Protein AF-A0A6G1KZG8-F1 (afdb_monomer_lite)

Organism: NCBI:txid161662

Secondary structure (DSSP, 8-state):
-PPP--------SS-SS-S------PPPHHHHHHTTSSPPPPPPPPGGGS-GGG--HHHHHHHHHHHHHHHHHHHHHT-------------------------PPP--------TTS----------

Structure (mmCIF, N/CA/C/O backbone):
data_AF-A0A6G1KZG8-F1
#
_entry.id   AF-A0A6G1KZG8-F1
#
loop_
_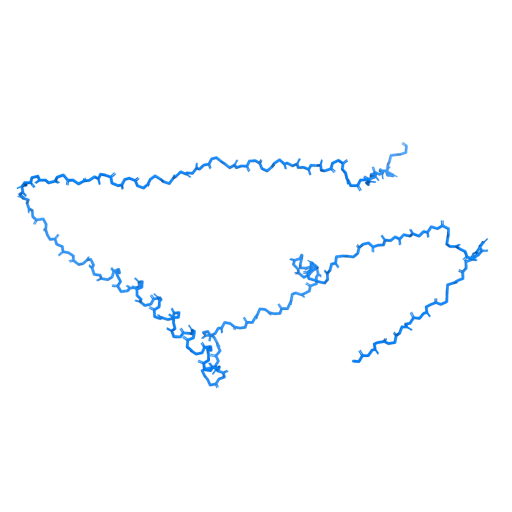atom_site.group_PDB
_atom_site.id
_atom_site.type_symbol
_atom_site.label_atom_id
_atom_site.label_alt_id
_atom_site.label_comp_id
_atom_site.label_asym_id
_atom_site.label_entity_id
_atom_site.label_seq_id
_atom_site.pdbx_PDB_ins_code
_atom_site.Cartn_x
_atom_site.Cartn_y
_atom_site.Cartn_z
_atom_site.occupancy
_atom_site.B_iso_or_equiv
_atom_site.auth_seq_id
_atom_site.auth_comp_id
_atom_site.auth_asym_id
_atom_site.auth_atom_id
_atom_site.pdbx_PDB_model_num
ATOM 1 N N . MET A 1 1 ? 8.153 -22.090 4.502 1.00 52.06 1 MET A N 1
ATOM 2 C CA . MET A 1 1 ? 8.025 -22.696 3.157 1.00 52.06 1 MET A CA 1
ATOM 3 C C . MET A 1 1 ? 8.880 -21.883 2.191 1.00 52.06 1 MET A C 1
ATOM 5 O O . MET A 1 1 ? 8.696 -20.676 2.144 1.00 52.06 1 MET A O 1
ATOM 9 N N . ARG A 1 2 ? 9.873 -22.480 1.512 1.00 56.19 2 ARG A N 1
ATOM 10 C CA . ARG A 1 2 ? 10.688 -21.778 0.498 1.00 56.19 2 ARG A CA 1
ATOM 11 C C . ARG A 1 2 ? 9.973 -21.878 -0.849 1.00 56.19 2 ARG A C 1
ATOM 13 O O . ARG A 1 2 ? 9.668 -22.987 -1.275 1.00 56.19 2 ARG A O 1
ATOM 20 N N . HIS A 1 3 ? 9.695 -20.748 -1.491 1.00 60.62 3 HIS A N 1
ATOM 21 C CA . HIS A 1 3 ? 9.159 -20.744 -2.851 1.00 60.62 3 HIS A CA 1
ATOM 22 C C . HIS A 1 3 ? 10.242 -21.200 -3.842 1.00 60.62 3 HIS A C 1
ATOM 24 O O . HIS A 1 3 ? 11.407 -20.830 -3.666 1.00 60.62 3 HIS A O 1
ATOM 30 N N . PRO A 1 4 ? 9.894 -22.011 -4.856 1.00 67.00 4 PRO A N 1
ATOM 31 C CA . PRO A 1 4 ? 10.848 -22.431 -5.871 1.00 67.00 4 PRO A CA 1
ATOM 32 C C . PRO A 1 4 ? 11.292 -21.220 -6.698 1.00 67.00 4 PRO A C 1
ATOM 34 O O . PRO A 1 4 ? 10.465 -20.426 -7.147 1.00 67.00 4 PRO A O 1
ATOM 37 N N . LEU A 1 5 ? 12.603 -21.077 -6.895 1.00 73.06 5 LEU A N 1
ATOM 38 C CA . LEU A 1 5 ? 13.145 -20.092 -7.826 1.00 73.06 5 LEU A CA 1
ATOM 39 C C . LEU A 1 5 ? 12.848 -20.572 -9.248 1.00 73.06 5 LEU A C 1
ATOM 41 O O . LEU A 1 5 ? 13.356 -21.608 -9.677 1.00 73.06 5 LEU A O 1
ATOM 45 N N . ILE A 1 6 ? 12.000 -19.834 -9.960 1.00 78.00 6 ILE A N 1
ATOM 46 C CA . ILE A 1 6 ? 11.721 -20.072 -11.375 1.00 78.00 6 ILE A CA 1
ATOM 47 C C . ILE A 1 6 ? 12.796 -19.335 -12.172 1.00 78.00 6 ILE A C 1
ATOM 49 O O . ILE A 1 6 ? 12.873 -18.109 -12.125 1.00 78.00 6 ILE A O 1
ATOM 53 N N . PHE A 1 7 ? 13.623 -20.079 -12.902 1.00 75.81 7 PHE A N 1
ATOM 54 C CA . PHE A 1 7 ? 14.581 -19.507 -13.843 1.00 75.81 7 PHE A CA 1
ATOM 55 C C . PHE A 1 7 ? 13.992 -19.571 -15.251 1.00 75.81 7 PHE A C 1
ATOM 57 O O . PHE A 1 7 ? 13.667 -20.650 -15.744 1.00 75.81 7 PHE A O 1
ATOM 64 N N . ALA A 1 8 ? 13.853 -18.417 -15.900 1.00 79.62 8 ALA A N 1
ATOM 65 C CA . ALA A 1 8 ? 13.539 -18.353 -17.321 1.00 79.62 8 ALA A CA 1
ATOM 66 C C . ALA A 1 8 ? 14.839 -18.472 -18.128 1.00 79.62 8 ALA A C 1
ATOM 68 O O . ALA A 1 8 ? 15.817 -17.779 -17.840 1.00 79.62 8 ALA A O 1
ATOM 69 N N . LYS A 1 9 ? 14.859 -19.347 -19.140 1.00 79.44 9 LYS A N 1
ATOM 70 C CA . LYS A 1 9 ? 15.971 -19.418 -20.093 1.00 79.44 9 LYS A CA 1
ATOM 71 C C . LYS A 1 9 ? 15.859 -18.223 -21.042 1.00 79.44 9 LYS A C 1
ATOM 73 O O . LYS A 1 9 ? 14.907 -18.150 -21.812 1.00 79.44 9 LYS A O 1
ATOM 78 N N . VAL A 1 10 ? 16.811 -17.297 -20.960 1.00 79.31 10 VAL A N 1
ATOM 79 C CA . VAL A 1 10 ? 16.893 -16.122 -21.839 1.00 79.31 10 VAL A CA 1
ATOM 80 C C . VAL A 1 10 ? 17.955 -16.390 -22.898 1.00 79.31 10 VAL A C 1
ATOM 82 O O . VAL A 1 10 ? 19.083 -16.736 -22.549 1.00 79.31 10 VAL A O 1
ATOM 85 N N . ASP A 1 11 ? 17.581 -16.257 -24.168 1.00 81.94 11 ASP A N 1
ATOM 86 C CA . ASP A 1 11 ? 18.485 -16.372 -25.313 1.00 81.94 11 ASP A CA 1
ATOM 87 C C . ASP A 1 11 ? 18.547 -15.025 -26.036 1.00 81.94 11 ASP A C 1
ATOM 89 O O . ASP A 1 11 ? 17.539 -14.324 -26.156 1.00 81.94 11 ASP A O 1
ATOM 93 N N . TYR A 1 12 ? 19.739 -14.637 -26.470 1.00 81.69 12 TYR A N 1
ATOM 94 C CA . TYR A 1 12 ? 20.012 -13.313 -27.013 1.00 81.69 12 TYR A CA 1
ATOM 95 C C . TYR A 1 12 ? 20.555 -13.475 -28.441 1.00 81.69 12 TYR A C 1
ATOM 97 O O . TYR A 1 12 ? 21.581 -14.125 -28.633 1.00 81.69 12 TYR A O 1
ATOM 105 N N . PRO A 1 13 ? 19.929 -12.853 -29.455 1.00 81.12 13 PRO A N 1
ATOM 106 C CA . PRO A 1 13 ? 20.217 -13.151 -30.862 1.00 81.12 13 PRO A CA 1
ATOM 107 C C . PRO A 1 13 ? 21.613 -12.723 -31.341 1.00 81.12 13 PRO A C 1
ATOM 109 O O . PRO A 1 13 ? 22.073 -13.207 -32.371 1.00 81.12 13 PRO A O 1
ATOM 112 N N . TYR A 1 14 ? 22.287 -11.820 -30.622 1.00 81.38 14 TYR A N 1
ATOM 113 C CA . TYR A 1 14 ? 23.531 -11.191 -31.086 1.00 81.38 14 TYR A CA 1
ATOM 114 C C . TYR A 1 14 ? 24.734 -11.377 -30.149 1.00 81.38 14 TYR A C 1
ATOM 116 O O . TYR A 1 14 ? 25.865 -11.122 -30.555 1.00 81.38 14 TYR A O 1
ATOM 124 N N . SER A 1 15 ? 24.535 -11.782 -28.890 1.00 80.75 15 SER A N 1
ATOM 125 C CA . SER A 1 15 ? 25.628 -12.033 -27.937 1.00 80.75 15 SER A CA 1
ATOM 126 C C . SER A 1 15 ? 25.111 -12.748 -26.691 1.00 80.75 15 SER A C 1
ATOM 128 O O . SER A 1 15 ? 23.933 -12.659 -26.410 1.00 80.75 15 SER A O 1
ATOM 130 N N . ASN A 1 16 ? 25.971 -13.322 -25.848 1.00 83.81 16 ASN A N 1
ATOM 131 C CA . ASN A 1 16 ? 25.564 -13.887 -24.546 1.00 83.81 16 ASN A CA 1
ATOM 132 C C . ASN A 1 16 ? 25.243 -12.828 -23.462 1.00 83.81 16 ASN A C 1
ATOM 134 O O . ASN A 1 16 ? 25.225 -13.140 -22.270 1.00 83.81 16 ASN A O 1
ATOM 138 N N . LYS A 1 17 ? 25.064 -11.561 -23.848 1.00 81.75 17 LYS A N 1
ATOM 139 C CA . LYS A 1 17 ? 24.810 -10.419 -22.965 1.00 81.75 17 LYS A CA 1
ATOM 140 C C . LYS A 1 17 ? 23.615 -9.604 -23.481 1.00 81.75 17 LYS A C 1
ATOM 142 O O . LYS A 1 17 ? 23.440 -9.494 -24.698 1.00 81.75 17 LYS A O 1
ATOM 147 N N . PRO A 1 18 ? 22.820 -9.000 -22.581 1.00 84.62 18 PRO A N 1
ATOM 148 C CA . PRO A 1 18 ? 21.741 -8.105 -22.982 1.00 84.62 18 PRO A CA 1
ATOM 149 C C . PRO A 1 18 ? 22.293 -6.868 -23.702 1.00 84.62 18 PRO A C 1
ATOM 151 O O . PRO A 1 18 ? 23.340 -6.344 -23.323 1.00 84.62 18 PRO A O 1
ATOM 154 N N . PHE A 1 19 ? 21.568 -6.390 -24.719 1.00 83.31 19 PHE A N 1
ATOM 155 C CA . PHE A 1 19 ? 21.874 -5.122 -25.395 1.00 83.31 19 PHE A CA 1
ATOM 156 C C . PHE A 1 19 ? 21.577 -3.923 -24.482 1.00 83.31 19 PHE A C 1
ATOM 158 O O . PHE A 1 19 ? 22.376 -2.997 -24.392 1.00 83.31 19 PHE A O 1
ATOM 165 N N . ILE A 1 20 ? 20.451 -3.974 -23.760 1.00 85.81 20 ILE A N 1
ATOM 166 C CA . ILE A 1 20 ? 20.040 -2.988 -22.754 1.00 85.81 20 ILE A CA 1
ATOM 167 C C . ILE A 1 20 ? 19.443 -3.737 -21.560 1.00 85.81 20 ILE A C 1
ATOM 169 O O . ILE A 1 20 ? 18.674 -4.683 -21.733 1.00 85.81 20 ILE A O 1
ATOM 173 N N . SER A 1 21 ? 19.768 -3.275 -20.353 1.00 83.75 21 SER A N 1
ATOM 174 C CA . SER A 1 21 ? 19.149 -3.726 -19.106 1.00 83.75 21 SER A CA 1
ATOM 175 C C . SER A 1 21 ? 18.331 -2.584 -18.510 1.00 83.75 21 SER A C 1
ATOM 177 O O . SER A 1 21 ? 18.897 -1.622 -17.997 1.00 83.75 21 SER A O 1
ATOM 179 N N . ALA A 1 22 ? 17.003 -2.688 -18.557 1.00 85.12 22 ALA A N 1
ATOM 180 C CA . ALA A 1 22 ? 16.110 -1.755 -17.875 1.00 85.12 22 ALA A CA 1
ATOM 181 C C . ALA A 1 22 ? 15.802 -2.265 -16.460 1.00 85.12 22 ALA A C 1
ATOM 183 O O . ALA A 1 22 ? 15.306 -3.378 -16.283 1.00 85.12 22 ALA A O 1
ATOM 184 N N . ILE A 1 23 ? 16.090 -1.451 -15.442 1.00 84.81 23 ILE A N 1
ATOM 185 C CA . ILE A 1 23 ? 15.748 -1.756 -14.048 1.00 84.81 23 ILE A CA 1
ATOM 186 C C . ILE A 1 23 ? 14.458 -1.015 -13.708 1.00 84.81 23 ILE A C 1
ATOM 188 O O . ILE A 1 23 ? 14.463 0.196 -13.486 1.00 84.81 23 ILE A O 1
ATOM 192 N N . TYR A 1 24 ? 13.351 -1.745 -13.634 1.00 79.19 24 TYR A N 1
ATOM 193 C CA . TYR A 1 24 ? 12.087 -1.190 -13.164 1.00 79.19 24 TYR A CA 1
ATOM 194 C C . TYR A 1 24 ? 12.115 -1.098 -11.640 1.00 79.19 24 TYR A C 1
ATOM 196 O O . TYR A 1 24 ? 12.204 -2.107 -10.937 1.00 79.19 24 TYR A O 1
ATOM 204 N N . LYS A 1 25 ? 12.051 0.127 -11.119 1.00 82.69 25 LYS A N 1
ATOM 205 C CA . LYS A 1 25 ? 11.872 0.355 -9.686 1.00 82.69 25 LYS A CA 1
ATOM 206 C C . LYS A 1 25 ? 10.396 0.160 -9.357 1.00 82.69 25 LYS A C 1
ATOM 208 O O . LYS A 1 25 ? 9.553 0.921 -9.820 1.00 82.69 25 LYS A O 1
ATOM 213 N N . TYR A 1 26 ? 10.092 -0.847 -8.549 1.00 86.38 26 TYR A N 1
ATOM 214 C CA . TYR A 1 26 ? 8.751 -1.045 -8.012 1.00 86.38 26 TYR A CA 1
ATOM 215 C C . TYR A 1 26 ? 8.629 -0.345 -6.663 1.00 86.38 26 TYR A C 1
ATOM 217 O O . TYR A 1 26 ? 9.559 -0.355 -5.855 1.00 86.38 26 TYR A O 1
ATOM 225 N N . ARG A 1 27 ? 7.460 0.238 -6.407 1.00 87.88 27 ARG A N 1
ATOM 226 C CA . ARG A 1 27 ? 7.089 0.681 -5.064 1.00 87.88 27 ARG A CA 1
ATOM 227 C C . ARG A 1 27 ? 6.847 -0.536 -4.179 1.00 87.88 27 ARG A C 1
ATOM 229 O O . ARG A 1 27 ? 6.419 -1.587 -4.664 1.00 87.88 27 ARG A O 1
ATOM 236 N N . SER A 1 28 ? 7.126 -0.412 -2.882 1.00 89.50 28 SER A N 1
ATOM 237 C CA . SER A 1 28 ? 6.845 -1.511 -1.962 1.00 89.50 28 SER A CA 1
ATOM 238 C C . SER A 1 28 ? 5.340 -1.792 -1.933 1.00 89.50 28 SER A C 1
ATOM 240 O O . SER A 1 28 ? 4.522 -0.907 -2.193 1.00 89.50 28 SER A O 1
ATOM 242 N N . ARG A 1 29 ? 4.941 -3.016 -1.564 1.00 88.75 29 ARG A N 1
ATOM 243 C CA . ARG A 1 29 ? 3.515 -3.343 -1.383 1.00 88.75 29 ARG A CA 1
ATOM 244 C C . ARG A 1 29 ? 2.829 -2.351 -0.436 1.00 88.75 29 ARG A C 1
ATOM 246 O O . ARG A 1 29 ? 1.689 -1.980 -0.686 1.00 88.75 29 ARG A O 1
ATOM 253 N N . ARG A 1 30 ? 3.526 -1.916 0.622 1.00 88.81 30 ARG A N 1
ATOM 254 C CA . ARG A 1 30 ? 3.020 -0.933 1.589 1.00 88.81 30 ARG A CA 1
ATOM 255 C C . ARG A 1 30 ? 2.742 0.412 0.922 1.00 88.81 30 ARG A C 1
ATOM 257 O O . ARG A 1 30 ? 1.672 0.967 1.133 1.00 88.81 30 ARG A O 1
ATOM 264 N N . ASP A 1 31 ? 3.662 0.899 0.097 1.00 92.56 31 ASP A N 1
ATOM 265 C CA . ASP A 1 31 ? 3.502 2.179 -0.602 1.00 92.56 31 ASP A CA 1
ATOM 266 C C . ASP A 1 31 ? 2.345 2.118 -1.603 1.00 92.56 31 ASP A C 1
ATOM 268 O O . ASP A 1 31 ? 1.508 3.013 -1.624 1.00 92.56 31 ASP A O 1
ATOM 272 N N . LEU A 1 32 ? 2.227 1.018 -2.357 1.00 92.25 32 LEU A N 1
ATOM 273 C CA . LEU A 1 32 ? 1.105 0.797 -3.279 1.00 92.25 32 LEU A CA 1
ATOM 274 C C . LEU A 1 32 ? -0.251 0.744 -2.559 1.00 92.25 32 LEU A C 1
ATOM 276 O O . LEU A 1 32 ? -1.265 1.156 -3.119 1.00 92.25 32 LEU A O 1
ATOM 280 N N . GLN A 1 33 ? -0.279 0.242 -1.321 1.00 91.06 33 GLN A N 1
ATOM 281 C CA . GLN A 1 33 ? -1.470 0.270 -0.472 1.00 91.06 33 GLN A CA 1
ATOM 282 C C . GLN A 1 33 ? -1.767 1.678 0.061 1.00 91.06 33 GLN A C 1
ATOM 284 O O . GLN A 1 33 ? -2.932 2.057 0.144 1.00 91.06 33 GLN A O 1
ATOM 289 N N . ILE A 1 34 ? -0.746 2.464 0.419 1.00 87.38 34 ILE A N 1
ATOM 290 C CA . ILE A 1 34 ? -0.911 3.860 0.862 1.00 87.38 34 ILE A CA 1
ATOM 291 C C . ILE A 1 34 ? -1.468 4.719 -0.280 1.00 87.38 34 ILE A C 1
ATOM 293 O O . ILE A 1 34 ? -2.402 5.486 -0.068 1.00 87.38 34 ILE A O 1
ATOM 297 N N . GLU A 1 35 ? -0.959 4.528 -1.497 1.00 91.62 35 GLU A N 1
ATOM 298 C CA . GLU A 1 35 ? -1.433 5.203 -2.713 1.00 91.62 35 GLU A CA 1
ATOM 299 C C . GLU A 1 35 ? -2.768 4.656 -3.233 1.00 91.62 35 GLU A C 1
ATOM 301 O O . GLU A 1 35 ? -3.296 5.155 -4.220 1.00 91.62 35 GLU A O 1
ATOM 306 N N . SER A 1 36 ? -3.337 3.643 -2.570 1.00 88.50 36 SER A N 1
ATOM 307 C CA . SER A 1 36 ? -4.604 3.002 -2.948 1.00 88.50 36 SER A CA 1
ATOM 308 C C . SER A 1 36 ? -4.617 2.406 -4.365 1.00 88.50 36 SER A C 1
ATOM 310 O O . SER A 1 36 ? -5.682 2.166 -4.926 1.00 88.50 36 SER A O 1
ATOM 312 N N . ILE A 1 37 ? -3.439 2.109 -4.925 1.00 92.94 37 ILE A N 1
ATOM 313 C CA . ILE A 1 37 ? -3.275 1.379 -6.194 1.00 92.94 37 ILE A CA 1
ATOM 314 C C . ILE A 1 37 ? -3.639 -0.098 -5.994 1.00 92.94 37 ILE A C 1
ATOM 316 O O . ILE A 1 37 ? -4.239 -0.731 -6.858 1.00 92.94 37 ILE A O 1
ATOM 320 N N . ILE A 1 38 ? -3.281 -0.653 -4.832 1.00 91.62 38 ILE A N 1
ATOM 321 C CA . ILE A 1 38 ? -3.697 -1.983 -4.377 1.00 91.62 38 ILE A CA 1
ATOM 322 C C . ILE A 1 38 ? -4.567 -1.809 -3.132 1.00 91.62 38 ILE A C 1
ATOM 324 O O . ILE A 1 38 ? -4.324 -0.921 -2.315 1.00 91.62 38 ILE A O 1
ATOM 328 N N . SER A 1 39 ? -5.552 -2.691 -2.948 1.00 91.31 39 SER A N 1
ATOM 329 C CA . SER A 1 39 ? -6.407 -2.693 -1.760 1.00 91.31 39 SER A CA 1
ATOM 330 C C . SER A 1 39 ? -5.588 -2.708 -0.464 1.00 91.31 39 SER A C 1
ATOM 332 O O . SER A 1 39 ? -4.698 -3.552 -0.259 1.00 91.31 39 SER A O 1
ATOM 334 N N . ARG A 1 40 ? -5.934 -1.800 0.447 1.00 89.00 40 ARG A N 1
ATOM 335 C CA . ARG A 1 40 ? -5.415 -1.806 1.817 1.00 89.00 40 ARG A CA 1
ATOM 336 C C . ARG A 1 40 ? -5.923 -3.043 2.555 1.00 89.00 40 ARG A C 1
ATOM 338 O O . ARG A 1 40 ? -6.964 -3.600 2.210 1.00 89.00 40 ARG A O 1
ATOM 345 N N . SER A 1 41 ? -5.181 -3.482 3.570 1.00 84.69 41 SER A N 1
ATOM 346 C CA . SER A 1 41 ? -5.754 -4.400 4.557 1.00 84.69 41 SER A CA 1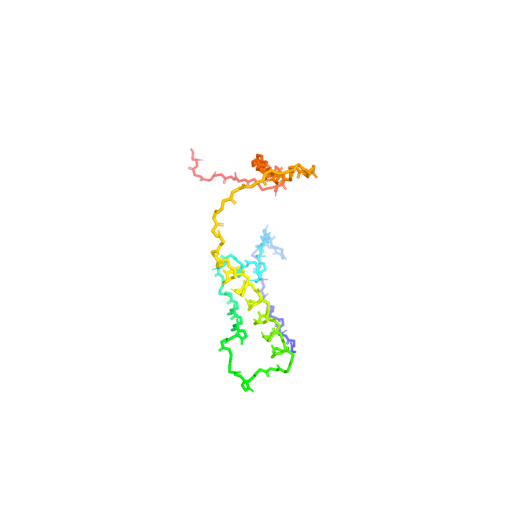
ATOM 347 C C . SER A 1 41 ? -6.980 -3.731 5.189 1.00 84.69 41 SER A C 1
ATOM 349 O O . SER A 1 41 ? -6.912 -2.520 5.435 1.00 84.69 41 SER A O 1
ATOM 351 N N . PRO A 1 42 ? -8.074 -4.469 5.449 1.00 84.00 42 PRO A N 1
ATOM 352 C CA . PRO A 1 42 ? -9.229 -3.896 6.126 1.00 84.00 42 PRO A CA 1
ATOM 353 C C . PRO A 1 42 ? -8.777 -3.283 7.452 1.00 84.00 42 PRO A C 1
ATOM 355 O O . PRO A 1 42 ? -7.907 -3.835 8.134 1.00 84.00 42 PRO A O 1
ATOM 358 N N . SER A 1 43 ? -9.327 -2.117 7.792 1.00 80.62 43 SER A N 1
ATOM 359 C CA . SER A 1 43 ? -9.110 -1.565 9.126 1.00 80.62 43 SER A CA 1
ATOM 360 C C . SER A 1 43 ? -9.668 -2.561 10.145 1.00 80.62 43 SER A C 1
ATOM 362 O O . SER A 1 43 ? -10.762 -3.082 9.915 1.00 80.62 43 SER A O 1
ATOM 364 N N . PRO A 1 44 ? -8.952 -2.859 11.243 1.00 82.50 44 PRO A N 1
ATOM 365 C CA . PRO A 1 44 ? -9.518 -3.682 12.299 1.00 82.50 44 PRO A CA 1
ATOM 366 C C . PRO A 1 44 ? -10.785 -3.015 12.847 1.00 82.50 44 PRO A C 1
ATOM 368 O O . PRO A 1 44 ? -10.857 -1.786 12.931 1.00 82.50 44 PRO A O 1
ATOM 371 N N . VAL A 1 45 ? -11.768 -3.838 13.215 1.00 83.94 45 VAL A N 1
ATOM 372 C CA . VAL A 1 45 ? -13.027 -3.373 13.811 1.00 83.94 45 VAL A CA 1
ATOM 373 C C . VAL A 1 45 ? -12.721 -2.682 15.151 1.00 83.94 45 VAL A C 1
ATOM 375 O O . VAL A 1 45 ? -11.934 -3.250 15.931 1.00 83.94 45 VAL A O 1
ATOM 378 N N . PRO A 1 46 ? -13.290 -1.487 15.418 1.00 85.06 46 PRO A N 1
ATOM 379 C CA . PRO A 1 46 ? -13.164 -0.785 16.696 1.00 85.06 46 PRO A CA 1
ATOM 380 C C . PRO A 1 46 ? -13.546 -1.664 17.888 1.00 85.06 46 PRO A C 1
ATOM 382 O O . PRO A 1 46 ? -14.408 -2.528 17.770 1.00 85.06 46 PRO A O 1
ATOM 385 N N . LEU A 1 47 ? -12.923 -1.437 19.048 1.00 84.44 47 LEU A N 1
ATOM 386 C CA . LEU A 1 47 ? -13.183 -2.240 20.252 1.00 84.44 47 LEU A CA 1
ATOM 387 C C . LEU A 1 47 ? -14.631 -2.096 20.739 1.00 84.44 47 LEU A C 1
ATOM 389 O O . LEU A 1 47 ? -15.191 -3.043 21.272 1.00 84.44 47 LEU A O 1
ATOM 393 N N . GLU A 1 48 ? -15.227 -0.924 20.534 1.00 84.56 48 GLU A N 1
ATOM 394 C CA . GLU A 1 48 ? -16.599 -0.589 20.915 1.00 84.56 48 GLU A CA 1
ATOM 395 C C . GLU A 1 48 ? -17.664 -1.342 20.098 1.00 84.56 48 GLU A C 1
ATOM 397 O O . GLU A 1 48 ? -18.788 -1.492 20.566 1.00 84.56 48 GLU A O 1
ATOM 402 N N . GLU A 1 49 ? -17.321 -1.794 18.888 1.00 82.31 49 GLU A N 1
ATOM 403 C CA . GLU A 1 49 ? -18.230 -2.487 17.960 1.00 82.31 49 GLU A CA 1
ATOM 404 C C . GLU A 1 49 ? -18.072 -4.016 18.004 1.00 82.31 49 GLU A C 1
ATOM 406 O O . GLU A 1 49 ? -18.820 -4.733 17.340 1.00 82.31 49 GLU A O 1
ATOM 411 N N . ARG A 1 50 ? -17.091 -4.527 18.759 1.00 85.31 50 ARG A N 1
ATOM 412 C CA . ARG A 1 50 ? -16.875 -5.969 18.933 1.00 85.31 50 ARG A CA 1
ATOM 413 C C . ARG A 1 50 ? -17.841 -6.548 19.959 1.00 85.31 50 ARG A C 1
ATOM 415 O O . ARG A 1 50 ? -18.274 -5.855 20.879 1.00 85.31 50 ARG A O 1
ATOM 422 N N . ASP A 1 51 ? -18.139 -7.834 19.802 1.00 84.25 51 ASP A N 1
AT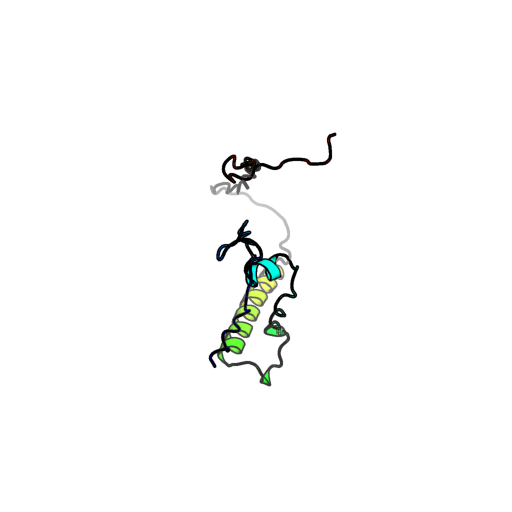OM 423 C CA . ASP A 1 51 ? -18.933 -8.585 20.770 1.00 84.25 51 ASP A CA 1
ATOM 424 C C . ASP A 1 51 ? -18.235 -8.559 22.151 1.00 84.25 51 ASP A C 1
ATOM 426 O O . ASP A 1 51 ? -17.026 -8.822 22.216 1.00 84.25 51 ASP A O 1
ATOM 430 N N . PRO A 1 52 ? -18.940 -8.215 23.251 1.00 79.44 52 PRO A N 1
ATOM 431 C CA . PRO A 1 52 ? -18.399 -8.289 24.610 1.00 79.44 52 PRO A CA 1
ATOM 432 C C . PRO A 1 52 ? -17.771 -9.641 24.961 1.00 79.44 52 PRO A C 1
ATOM 434 O O . PRO A 1 52 ? -16.810 -9.658 25.732 1.00 79.44 52 PRO A O 1
ATOM 437 N N . ASP A 1 53 ? -18.274 -10.741 24.400 1.00 82.38 53 ASP A N 1
ATOM 438 C CA . ASP A 1 53 ? -17.801 -12.089 24.727 1.00 82.38 53 ASP A CA 1
ATOM 439 C C . ASP A 1 53 ? -16.511 -12.476 23.973 1.00 82.38 53 ASP A C 1
ATOM 441 O O . ASP A 1 53 ? -15.775 -13.359 24.419 1.00 82.38 53 ASP A O 1
ATOM 445 N N . ASP A 1 54 ? -16.179 -11.766 22.889 1.00 83.44 54 ASP A N 1
ATOM 446 C CA . ASP A 1 54 ? -14.951 -11.961 22.100 1.00 83.44 54 ASP A CA 1
ATOM 447 C C . ASP A 1 54 ? -13.791 -11.047 22.549 1.00 83.44 54 ASP A C 1
ATOM 449 O O . ASP A 1 54 ? -12.669 -11.140 22.037 1.00 83.44 54 ASP A O 1
ATOM 453 N N . LEU A 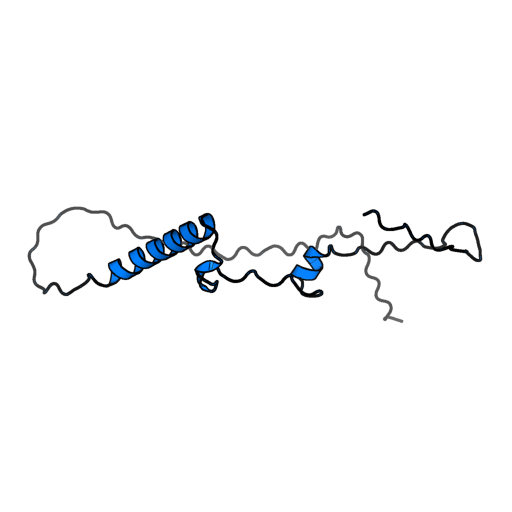1 55 ? -14.039 -10.135 23.495 1.00 82.50 55 LEU A N 1
ATOM 454 C CA . LEU A 1 55 ? -13.044 -9.181 23.981 1.00 82.50 55 LEU A CA 1
ATOM 455 C C . LEU A 1 55 ? -12.021 -9.856 24.904 1.00 82.50 55 LEU A C 1
ATOM 457 O O . LEU A 1 55 ? -12.351 -10.439 25.939 1.00 82.50 55 LEU A O 1
ATOM 461 N N . SER A 1 56 ? -10.735 -9.705 24.580 1.00 87.12 56 SER A N 1
ATOM 462 C CA . SER A 1 56 ? -9.669 -10.125 25.492 1.00 87.12 56 SER A CA 1
ATOM 463 C C . SER A 1 56 ? -9.672 -9.274 26.777 1.00 87.12 56 SER A C 1
ATOM 465 O O . SER A 1 56 ? -10.102 -8.114 26.771 1.00 87.12 56 SER A O 1
ATOM 467 N N . PRO A 1 57 ? -9.152 -9.789 27.909 1.00 85.31 57 PRO A N 1
ATOM 468 C CA . PRO A 1 57 ? -9.152 -9.049 29.173 1.00 85.31 57 PRO A CA 1
ATOM 469 C C . PRO A 1 57 ? -8.343 -7.743 29.110 1.00 85.31 57 PRO A C 1
ATOM 471 O O . PRO A 1 57 ? -8.615 -6.814 29.872 1.00 85.31 57 PRO A O 1
ATOM 474 N N . GLU A 1 58 ? -7.347 -7.657 28.225 1.00 85.25 58 GLU A N 1
ATOM 475 C CA . GLU A 1 58 ? -6.571 -6.43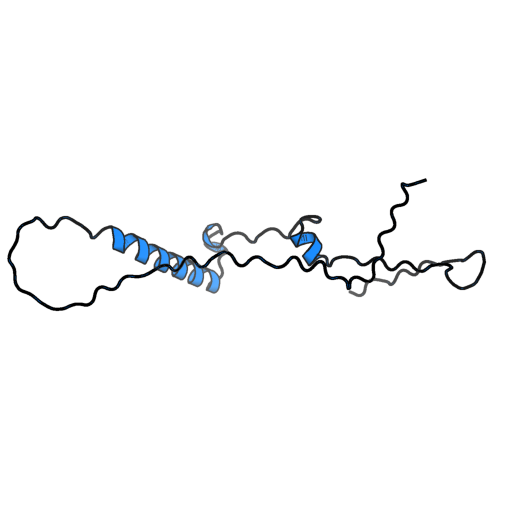3 28.001 1.00 85.25 58 GLU A CA 1
ATOM 476 C C . GLU A 1 58 ? -7.379 -5.394 27.214 1.00 85.25 58 GLU A C 1
ATOM 478 O O . GLU A 1 58 ? -7.475 -4.242 27.640 1.00 85.25 58 GLU A O 1
ATOM 483 N N . GLU A 1 59 ? -8.040 -5.810 26.132 1.00 84.50 59 GLU A N 1
ATOM 484 C CA . GLU A 1 59 ? -8.895 -4.938 25.320 1.00 84.50 59 GLU A CA 1
ATOM 485 C C . GLU A 1 59 ? -10.112 -4.432 26.109 1.00 84.50 59 GLU A C 1
ATOM 487 O O . GLU A 1 59 ? -10.460 -3.254 26.021 1.00 84.50 59 GLU A O 1
ATOM 492 N N . ALA A 1 60 ? -10.716 -5.274 26.956 1.00 85.44 60 ALA A N 1
ATOM 493 C CA . ALA A 1 60 ? -11.822 -4.876 27.828 1.00 85.44 60 ALA A CA 1
ATOM 494 C C . ALA A 1 60 ? -11.410 -3.777 28.826 1.00 85.44 60 ALA A C 1
ATOM 496 O O . ALA A 1 60 ? -12.151 -2.819 29.064 1.00 85.44 60 ALA A O 1
ATOM 497 N N . ARG A 1 61 ? -10.200 -3.868 29.397 1.00 86.88 61 ARG A N 1
ATOM 498 C CA . ARG A 1 61 ? -9.652 -2.816 30.273 1.00 86.88 61 ARG A CA 1
ATOM 499 C C . ARG A 1 61 ? -9.417 -1.518 29.509 1.00 86.88 61 ARG A C 1
ATOM 501 O O . ARG A 1 61 ? -9.697 -0.443 30.041 1.00 86.88 61 ARG A O 1
ATOM 508 N N . GLU A 1 62 ? -8.917 -1.610 28.279 1.00 86.25 62 GLU A N 1
ATOM 509 C CA . GLU A 1 62 ? -8.709 -0.442 27.425 1.00 86.25 62 GLU A CA 1
ATOM 510 C C . GLU A 1 62 ? -10.037 0.244 27.070 1.00 86.25 62 GLU A C 1
ATOM 512 O O . GLU A 1 62 ? -10.141 1.469 27.175 1.00 86.25 62 GLU A O 1
ATOM 517 N N . LEU A 1 63 ? -11.072 -0.537 26.747 1.00 87.56 63 LEU A N 1
ATOM 518 C CA . LEU A 1 63 ? -12.426 -0.044 26.495 1.00 87.56 63 LEU A CA 1
ATOM 519 C C . LEU A 1 63 ? -12.967 0.739 27.702 1.00 87.56 63 LEU A C 1
ATOM 521 O O . LEU A 1 63 ? -13.421 1.877 27.567 1.00 87.56 63 LEU A O 1
ATOM 525 N N . VAL A 1 64 ? -12.851 0.171 28.907 1.00 86.88 64 VAL A N 1
ATOM 526 C CA . VAL A 1 64 ? -13.292 0.824 30.151 1.00 86.88 64 VAL A CA 1
ATOM 527 C C . VAL A 1 64 ? -12.516 2.115 30.418 1.00 86.88 64 VAL A C 1
ATOM 529 O O . VAL A 1 64 ? -13.111 3.099 30.864 1.00 86.88 64 VAL A O 1
ATOM 532 N N . ARG A 1 65 ? -11.207 2.148 30.136 1.00 88.38 65 ARG A N 1
ATOM 533 C CA . ARG A 1 65 ? -10.396 3.367 30.279 1.00 88.38 65 ARG A CA 1
ATOM 534 C C . ARG A 1 65 ? -10.928 4.488 29.379 1.00 88.38 65 ARG A C 1
ATOM 536 O O . ARG A 1 65 ? -11.206 5.573 29.885 1.00 88.38 65 ARG A O 1
ATOM 543 N N . ARG A 1 66 ? -11.165 4.200 28.093 1.00 86.00 66 ARG A N 1
ATOM 544 C CA . ARG A 1 66 ? -11.712 5.169 27.122 1.00 86.00 66 ARG A CA 1
ATOM 545 C C . ARG A 1 66 ? -13.101 5.675 27.517 1.00 86.00 66 ARG A C 1
ATOM 547 O O . ARG A 1 66 ? -13.390 6.862 27.384 1.00 86.00 66 ARG A O 1
ATOM 554 N N . LEU A 1 67 ? -13.962 4.793 28.032 1.00 85.12 67 LEU A N 1
ATOM 555 C CA . LEU A 1 67 ? -15.300 5.175 28.496 1.00 85.12 67 LEU A CA 1
ATOM 556 C C . LEU A 1 67 ? -15.250 6.119 29.704 1.00 85.12 67 LEU A C 1
ATOM 558 O O . LEU A 1 67 ? -16.029 7.070 29.769 1.00 85.12 67 LEU A O 1
ATOM 562 N N . ARG A 1 68 ? -14.327 5.894 30.648 1.00 84.62 68 ARG A N 1
ATOM 563 C CA . ARG A 1 68 ? -14.148 6.773 31.815 1.00 84.62 68 ARG A CA 1
ATOM 564 C C . ARG A 1 68 ? -13.625 8.151 31.424 1.00 84.62 68 ARG A C 1
ATOM 566 O O . ARG A 1 68 ? -14.127 9.139 31.948 1.00 84.62 68 ARG A O 1
ATOM 573 N N . GLU A 1 69 ? -12.672 8.221 30.499 1.00 81.50 69 GLU A N 1
ATOM 574 C CA . GLU A 1 69 ? -12.140 9.489 29.978 1.00 81.50 69 GLU A CA 1
ATOM 575 C C . GLU A 1 69 ? -13.257 10.331 29.339 1.00 81.50 69 GLU A C 1
ATOM 577 O O . GLU A 1 69 ? -13.464 11.476 29.741 1.00 81.50 69 GLU A O 1
ATOM 582 N N . ARG A 1 70 ? -14.083 9.729 28.468 1.00 76.31 70 ARG A N 1
ATOM 583 C CA . ARG A 1 70 ? -15.234 10.416 27.851 1.00 76.31 70 ARG A CA 1
ATOM 584 C C . ARG A 1 70 ? -16.295 10.859 28.868 1.00 76.31 70 ARG A C 1
ATOM 586 O O . ARG A 1 70 ? -16.863 11.938 28.740 1.00 76.31 70 ARG A O 1
ATOM 593 N N . GLN A 1 71 ? -16.584 10.061 29.899 1.00 69.06 71 GLN A N 1
ATOM 594 C CA . GLN A 1 71 ? -17.587 10.426 30.916 1.00 69.06 71 GLN A CA 1
ATOM 595 C C . GLN A 1 71 ? -17.166 11.608 31.803 1.00 69.06 71 GLN A C 1
ATOM 597 O O . GLN A 1 71 ? -18.028 12.340 32.298 1.00 69.06 71 GLN A O 1
ATOM 602 N N . VAL A 1 72 ? -15.862 11.795 32.027 1.00 65.12 72 VAL A N 1
ATOM 603 C CA . VAL A 1 72 ? -15.332 12.912 32.826 1.00 65.12 72 VAL A CA 1
ATOM 604 C C . VAL A 1 72 ? -15.455 14.242 32.080 1.00 65.12 72 VAL A C 1
ATOM 606 O O . VAL A 1 72 ? -15.658 15.273 32.721 1.00 65.12 72 VAL A O 1
ATOM 609 N N . GLU A 1 73 ? -15.386 14.228 30.750 1.00 58.88 73 GLU A N 1
ATOM 610 C CA . GLU A 1 73 ? -15.594 15.413 29.912 1.00 58.88 73 GLU A CA 1
ATOM 611 C C . GLU A 1 73 ? -17.066 15.861 29.937 1.00 58.88 73 GLU A C 1
ATOM 613 O O . GLU A 1 73 ? -17.348 17.019 30.236 1.00 58.88 73 GLU A O 1
ATOM 618 N N . VAL A 1 74 ? -18.020 14.934 29.778 1.00 58.12 74 VAL A N 1
ATOM 619 C CA . VAL A 1 74 ? -19.461 15.263 29.710 1.00 58.12 74 VAL A CA 1
ATOM 620 C C . VAL A 1 74 ? -20.029 15.815 31.028 1.00 58.12 74 VAL A C 1
ATOM 622 O O . VAL A 1 74 ? -20.890 16.693 31.020 1.00 58.12 74 VAL A O 1
ATOM 625 N N . LYS A 1 75 ? -19.562 15.346 32.194 1.00 55.53 75 LYS A N 1
ATOM 626 C CA . LYS A 1 75 ? -20.092 15.820 33.492 1.00 55.53 75 LYS A CA 1
ATOM 627 C C . LYS A 1 75 ? -19.645 17.232 33.879 1.00 55.53 75 LYS A C 1
ATOM 629 O O . LYS A 1 75 ? -20.276 17.838 34.743 1.00 55.53 75 LYS A O 1
ATOM 634 N N . LYS A 1 76 ? -18.587 17.772 33.268 1.00 55.28 76 LYS A N 1
ATOM 635 C CA . LYS A 1 76 ? -18.108 19.129 33.580 1.00 55.28 76 LYS A CA 1
ATOM 636 C C . LYS A 1 76 ? -19.000 20.220 32.982 1.00 55.28 76 LYS A C 1
ATOM 638 O O . LYS A 1 76 ? -19.074 21.302 33.553 1.00 55.28 76 LYS A O 1
ATOM 643 N N . GLU A 1 77 ? -19.735 19.929 31.911 1.00 52.59 77 GLU A N 1
ATOM 644 C CA . GLU A 1 77 ? -20.592 20.913 31.232 1.00 52.59 77 GLU A CA 1
ATOM 645 C C . GLU A 1 77 ? -21.978 21.083 31.884 1.00 52.59 77 GLU A C 1
ATOM 647 O O . GLU A 1 77 ? -22.613 22.123 31.734 1.00 52.59 77 GLU A O 1
ATOM 652 N N . ALA A 1 78 ? -22.444 20.108 32.672 1.00 50.81 78 ALA A N 1
ATOM 653 C CA . ALA A 1 78 ? -23.778 20.133 33.285 1.00 50.81 78 ALA A CA 1
ATOM 654 C C . ALA A 1 78 ? -23.874 20.953 34.591 1.00 50.81 78 ALA A C 1
ATOM 656 O O . ALA A 1 78 ? -24.949 21.040 35.180 1.00 50.81 78 ALA A O 1
ATOM 657 N N . THR A 1 79 ? -22.773 21.557 35.055 1.00 50.56 79 THR A N 1
ATOM 658 C CA . THR A 1 79 ? -22.696 22.234 36.366 1.00 50.56 79 THR A CA 1
ATOM 659 C C . THR A 1 79 ? -22.487 23.747 36.236 1.00 50.56 79 THR A C 1
ATOM 661 O O . THR A 1 79 ? -21.748 24.343 37.011 1.00 50.56 79 THR A O 1
ATOM 664 N N . HIS A 1 80 ? -23.114 24.399 35.254 1.00 48.47 80 HIS A N 1
ATOM 665 C CA . HIS A 1 80 ? -23.192 25.865 35.212 1.00 48.47 80 HIS A CA 1
ATOM 666 C C . HIS A 1 80 ? -24.651 26.326 35.339 1.00 48.47 80 HIS A C 1
ATOM 668 O O . HIS A 1 80 ? -25.225 26.966 34.456 1.00 48.47 80 HIS A O 1
ATOM 674 N N . GLU A 1 81 ? -25.278 25.968 36.461 1.00 50.09 81 GLU A N 1
ATOM 675 C CA . GLU A 1 81 ? -26.625 26.409 36.808 1.00 50.09 81 GLU A CA 1
ATOM 676 C C . GLU A 1 81 ? -26.569 27.722 37.617 1.00 50.09 81 GLU A C 1
ATOM 678 O O . GLU A 1 81 ? -26.181 27.756 38.779 1.00 50.09 81 GLU A O 1
ATOM 683 N N . LYS A 1 82 ? -26.927 28.817 36.931 1.00 52.25 82 LYS A N 1
ATOM 684 C CA . LYS A 1 82 ? -27.558 30.063 37.417 1.00 52.25 82 LYS A CA 1
ATOM 685 C C . LYS A 1 82 ? -27.102 30.602 38.789 1.00 52.25 82 LYS A C 1
ATOM 687 O O . LYS A 1 82 ? -27.688 30.278 39.818 1.00 52.25 82 LYS A O 1
ATOM 692 N N . ARG A 1 83 ? -26.205 31.599 38.789 1.00 44.75 83 ARG A N 1
ATOM 693 C CA . ARG A 1 83 ? -26.063 32.548 39.911 1.00 44.75 83 ARG A CA 1
ATOM 694 C C . ARG A 1 83 ? -26.509 33.948 39.476 1.00 44.75 83 ARG A C 1
ATOM 696 O O . ARG A 1 83 ? -25.989 34.504 38.514 1.00 44.75 83 ARG A O 1
ATOM 703 N N . SER A 1 84 ? -27.528 34.466 40.156 1.00 41.12 84 SER A N 1
ATOM 704 C CA . SER A 1 84 ? -28.123 35.796 39.985 1.00 41.12 84 SER A CA 1
ATOM 705 C C . SER A 1 84 ? -27.125 36.930 40.273 1.00 41.12 84 SER A C 1
ATOM 707 O O . SER A 1 84 ? -26.308 36.809 41.184 1.00 41.12 84 SER A O 1
ATOM 709 N N . ARG A 1 85 ? -27.243 38.044 39.528 1.00 41.06 85 ARG A N 1
ATOM 710 C CA . ARG A 1 85 ? -26.687 39.381 39.862 1.00 41.06 85 ARG A CA 1
ATOM 711 C C . ARG A 1 85 ? -27.184 39.795 41.276 1.00 41.06 85 ARG A C 1
ATOM 713 O O . ARG A 1 85 ? -28.233 39.308 41.683 1.00 41.06 85 ARG A O 1
ATOM 720 N N . GLU A 1 86 ? -26.538 40.634 42.098 1.00 39.84 86 GLU A N 1
ATOM 721 C CA . GLU A 1 86 ? -25.894 41.940 41.838 1.00 39.84 86 GLU A CA 1
ATOM 722 C C . GLU A 1 86 ? -24.806 42.323 42.915 1.00 39.84 86 GLU A C 1
ATOM 724 O O . GLU A 1 86 ? -24.394 41.419 43.643 1.00 39.84 86 GLU A O 1
ATOM 729 N N . PRO A 1 87 ? -24.250 43.568 43.022 1.00 56.25 87 PRO A N 1
ATOM 730 C CA . PRO A 1 87 ? -22.796 43.799 43.085 1.00 56.25 87 PRO A CA 1
ATOM 731 C C . PRO A 1 87 ? -22.263 44.439 44.389 1.00 56.25 87 PRO A C 1
ATOM 733 O O . PRO A 1 87 ? -22.896 45.331 44.945 1.00 56.25 87 PRO A O 1
ATOM 736 N N . THR A 1 88 ? -21.021 44.126 44.790 1.00 30.64 88 THR A N 1
ATOM 737 C CA . THR A 1 88 ? -20.247 45.002 45.695 1.00 30.64 88 THR A CA 1
ATOM 738 C C . THR A 1 88 ? -18.741 44.825 45.500 1.00 30.64 88 THR A C 1
ATOM 740 O O . THR A 1 88 ? -18.239 43.708 45.419 1.00 30.64 88 THR A O 1
ATOM 743 N N . ALA A 1 89 ? -18.046 45.958 45.406 1.00 43.06 89 ALA A N 1
ATOM 744 C CA . ALA A 1 89 ? -16.604 46.106 45.246 1.00 43.06 89 ALA A CA 1
ATOM 745 C C . ALA A 1 89 ? -15.782 45.470 46.381 1.00 43.06 89 ALA A C 1
ATOM 747 O O . ALA A 1 89 ? -16.247 45.451 47.516 1.00 43.06 89 ALA A O 1
ATOM 748 N N . ILE A 1 90 ? -14.551 45.044 46.069 1.00 33.31 90 ILE A N 1
ATOM 749 C CA . ILE A 1 90 ? -13.277 45.322 46.772 1.00 33.31 90 ILE A CA 1
ATOM 750 C C . ILE A 1 90 ? -12.165 44.590 45.997 1.00 33.31 90 ILE A C 1
ATOM 752 O O . ILE A 1 90 ? -12.337 43.444 45.593 1.00 33.31 90 ILE A O 1
ATOM 756 N N . GLY A 1 91 ? -11.071 45.305 45.725 1.00 40.28 91 GLY A N 1
ATOM 757 C CA . GLY A 1 91 ? -9.996 44.888 44.828 1.00 40.28 91 GLY A CA 1
ATOM 758 C C . GLY A 1 91 ? -9.163 43.692 45.291 1.00 40.28 91 GLY A C 1
ATOM 759 O O . GLY A 1 91 ? -9.092 43.364 46.474 1.00 40.28 91 GLY A O 1
ATOM 7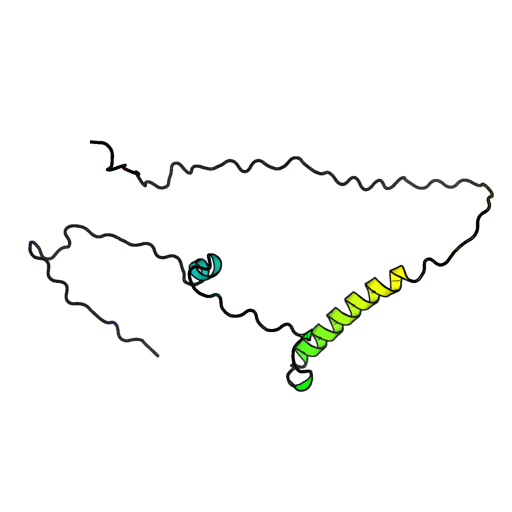60 N N . GLY A 1 92 ? -8.491 43.099 44.312 1.00 35.28 92 GLY A N 1
ATOM 761 C CA . GLY A 1 92 ? -7.502 42.045 44.458 1.00 35.28 92 GLY A CA 1
ATOM 762 C C . GLY A 1 92 ? -6.906 41.771 43.084 1.00 35.28 92 GLY A C 1
ATOM 763 O O . GLY A 1 92 ? -7.615 41.352 42.184 1.00 35.28 92 GLY A O 1
ATOM 764 N N . ASP A 1 93 ? -5.641 42.135 42.947 1.00 51.19 93 ASP A N 1
ATOM 765 C CA . ASP A 1 93 ? -4.724 41.909 41.833 1.00 51.19 93 ASP A CA 1
ATOM 766 C C . ASP A 1 93 ? -4.752 40.450 41.336 1.00 51.19 93 ASP A C 1
ATOM 768 O O . ASP A 1 93 ? -4.502 39.538 42.125 1.00 51.19 93 ASP A O 1
ATOM 772 N N . GLU A 1 94 ? -5.052 40.220 40.055 1.00 48.97 94 GLU A N 1
ATOM 773 C CA . GLU A 1 94 ? -4.760 38.947 39.389 1.00 48.97 94 GLU A CA 1
ATOM 774 C C . GLU A 1 94 ? -4.559 39.138 37.881 1.00 48.97 94 GLU A C 1
ATOM 776 O O . GLU A 1 94 ? -5.327 39.810 37.191 1.00 48.97 94 GLU A O 1
ATOM 781 N N . GLU A 1 95 ? -3.445 38.587 37.407 1.00 52.75 95 GLU A N 1
ATOM 782 C CA . GLU A 1 95 ? -2.864 38.800 36.090 1.00 52.75 95 GLU A CA 1
ATOM 783 C C . GLU A 1 95 ? -3.769 38.325 34.944 1.00 52.75 95 GLU A C 1
ATOM 785 O O . GLU A 1 95 ? -4.329 37.228 34.952 1.00 52.75 95 GLU A O 1
ATOM 790 N N . ASP A 1 96 ? -3.858 39.163 33.916 1.00 46.91 96 ASP A N 1
ATOM 791 C CA . ASP A 1 96 ? -4.615 38.940 32.690 1.00 46.91 96 ASP A CA 1
ATOM 792 C C . ASP A 1 96 ? -3.932 37.830 31.853 1.00 46.91 96 ASP A C 1
ATOM 794 O O . ASP A 1 96 ? -3.039 38.090 31.040 1.00 46.91 96 ASP A O 1
ATOM 798 N N . VAL A 1 97 ? -4.299 36.557 32.066 1.00 53.34 97 VAL A N 1
ATOM 799 C CA . VAL A 1 97 ? -3.811 35.430 31.245 1.00 53.34 97 VAL A CA 1
ATOM 800 C C . VAL A 1 97 ? -4.498 35.471 29.880 1.00 53.34 97 VAL A C 1
ATOM 802 O O . VAL A 1 97 ? -5.494 34.800 29.606 1.00 53.34 97 VAL A O 1
ATOM 805 N N . THR A 1 98 ? -3.926 36.272 28.991 1.00 44.28 98 THR A N 1
ATOM 806 C CA . THR A 1 98 ? -4.248 36.291 27.568 1.00 44.28 98 THR A CA 1
ATOM 807 C C . THR A 1 98 ? -3.539 35.127 26.873 1.00 44.28 98 THR A C 1
ATOM 809 O O . THR A 1 98 ? -2.339 35.158 26.611 1.00 44.28 98 THR A O 1
ATOM 812 N N . VAL A 1 99 ? -4.276 34.060 26.551 1.00 53.06 99 VAL A N 1
ATOM 813 C CA . VAL A 1 99 ? -3.758 32.989 25.685 1.00 53.06 99 VAL A CA 1
ATOM 814 C C . VAL A 1 99 ? -3.793 33.487 24.240 1.00 53.06 99 VAL A C 1
ATOM 816 O O . VAL A 1 99 ? -4.803 33.383 23.543 1.00 53.06 99 VAL A O 1
ATOM 819 N N . ALA A 1 100 ? -2.682 34.071 23.798 1.00 48.75 100 ALA A N 1
ATOM 820 C CA . ALA A 1 100 ? -2.458 34.416 22.404 1.00 48.75 100 ALA A CA 1
ATOM 821 C C . ALA A 1 100 ? -2.222 33.132 21.593 1.00 48.75 100 ALA A C 1
ATOM 823 O O . ALA A 1 100 ? -1.191 32.475 21.721 1.00 48.75 100 ALA A O 1
ATOM 824 N N . PHE A 1 101 ? -3.175 32.765 20.736 1.00 46.09 101 PHE A N 1
ATOM 825 C CA . PHE A 1 101 ? -2.919 31.789 19.681 1.00 46.09 101 PHE A CA 1
ATOM 826 C C . PHE A 1 101 ? -2.167 32.490 18.553 1.00 46.09 101 PHE A C 1
ATOM 828 O O . PHE A 1 101 ? -2.751 33.178 17.714 1.00 46.09 101 PHE A O 1
ATOM 835 N N . GLU A 1 102 ? -0.848 32.332 18.556 1.00 52.97 102 GLU A N 1
ATOM 836 C CA . GLU A 1 102 ? 0.021 32.762 17.471 1.00 52.97 102 GLU A CA 1
ATOM 837 C C . GLU A 1 102 ? -0.249 31.896 16.233 1.00 52.97 102 GLU A C 1
ATOM 839 O O . GLU A 1 102 ? 0.351 30.840 16.028 1.00 52.97 102 GLU A O 1
ATOM 844 N N . ASN A 1 103 ? -1.169 32.336 15.375 1.00 55.31 103 ASN A N 1
ATOM 845 C CA . ASN A 1 103 ? -1.252 31.831 14.009 1.00 55.31 103 ASN A CA 1
ATOM 846 C C . ASN A 1 103 ? -0.038 32.358 13.233 1.00 55.31 103 ASN A C 1
ATOM 848 O O . ASN A 1 103 ? -0.103 33.392 12.567 1.00 55.31 103 ASN A O 1
ATOM 852 N N . GLY A 1 104 ? 1.094 31.663 13.363 1.00 63.94 104 GLY A N 1
ATOM 853 C CA . GLY A 1 104 ? 2.285 31.931 12.565 1.00 63.94 104 GLY A CA 1
ATOM 854 C C . GLY A 1 104 ? 1.985 31.805 11.062 1.00 63.94 104 GLY A C 1
ATOM 855 O O . GLY A 1 104 ? 1.138 30.996 10.665 1.00 63.94 104 GLY A O 1
ATOM 856 N N . PRO A 1 105 ? 2.647 32.595 10.198 1.00 65.88 105 PRO A N 1
ATOM 857 C CA . PRO A 1 105 ? 2.403 32.549 8.762 1.00 65.88 105 PRO A CA 1
ATOM 858 C C . PRO A 1 105 ? 2.717 31.153 8.197 1.00 65.88 105 PRO A C 1
ATOM 860 O O . PRO A 1 105 ? 3.667 30.503 8.644 1.00 65.88 105 PRO A O 1
ATOM 863 N N . PRO A 1 106 ? 1.956 30.674 7.194 1.00 57.69 106 PRO A N 1
ATOM 864 C CA . PRO A 1 106 ? 2.178 29.358 6.618 1.00 57.69 106 PRO A CA 1
ATOM 865 C C . PRO A 1 106 ? 3.581 29.287 6.011 1.00 57.69 106 PRO A C 1
ATOM 867 O O . PRO A 1 106 ? 3.915 30.025 5.080 1.00 57.69 106 PRO A O 1
ATOM 870 N N . ASN A 1 107 ? 4.398 28.369 6.531 1.00 66.12 107 ASN A N 1
ATOM 871 C CA . ASN A 1 107 ? 5.701 28.055 5.964 1.00 66.12 107 ASN A CA 1
ATOM 872 C C . ASN A 1 107 ? 5.506 27.600 4.515 1.00 66.12 107 ASN A C 1
ATOM 874 O O . ASN A 1 107 ? 5.001 26.505 4.251 1.00 66.12 107 ASN A O 1
ATOM 878 N N . LYS A 1 108 ? 5.912 28.444 3.562 1.00 63.06 108 LYS A N 1
ATOM 879 C CA . LYS A 1 108 ? 6.015 28.053 2.157 1.00 63.06 108 LYS A CA 1
ATOM 880 C C . LYS A 1 108 ? 7.046 26.934 2.086 1.00 63.06 108 LYS A C 1
ATOM 882 O O . LYS A 1 108 ? 8.242 27.184 2.209 1.00 63.06 108 LYS A O 1
ATOM 887 N N . ARG A 1 109 ? 6.588 25.692 1.909 1.00 63.47 109 ARG A N 1
ATOM 888 C CA . ARG A 1 109 ? 7.476 24.581 1.559 1.00 63.47 109 ARG A CA 1
ATOM 889 C C . ARG A 1 109 ? 8.126 24.981 0.242 1.00 63.47 109 ARG A C 1
ATOM 891 O O . ARG A 1 109 ? 7.424 25.128 -0.759 1.00 63.47 109 ARG A O 1
ATOM 898 N N . SER A 1 110 ? 9.432 25.238 0.257 1.00 57.22 110 SER A N 1
ATOM 899 C CA . SER A 1 110 ? 10.163 25.420 -0.985 1.00 57.22 110 SER A CA 1
ATOM 900 C C . SER A 1 110 ? 9.945 24.150 -1.797 1.00 57.22 110 SER A C 1
ATOM 902 O O . SER A 1 110 ? 10.197 23.035 -1.336 1.00 57.22 110 SER A O 1
ATOM 904 N N . CYS A 1 111 ? 9.372 24.316 -2.985 1.00 49.28 111 CYS A N 1
ATOM 905 C CA . CYS A 1 111 ? 9.376 23.276 -3.989 1.00 49.28 111 CYS A CA 1
ATOM 906 C C . CYS A 1 111 ? 10.849 23.014 -4.309 1.00 49.28 111 CYS A C 1
ATOM 908 O O . CYS A 1 111 ? 11.467 23.740 -5.087 1.00 49.28 111 CYS A O 1
ATOM 910 N N . LEU A 1 112 ? 11.441 22.020 -3.649 1.00 52.62 112 LEU A N 1
ATOM 911 C CA . LEU A 1 112 ? 12.654 21.397 -4.137 1.00 52.62 112 LEU A CA 1
ATOM 912 C C . LEU A 1 112 ? 12.245 20.642 -5.399 1.00 52.62 112 LEU A C 1
ATOM 914 O O . LEU A 1 112 ? 11.957 19.449 -5.361 1.00 52.62 112 LEU A O 1
ATOM 918 N N . THR A 1 113 ? 12.244 21.332 -6.540 1.00 55.97 113 THR A N 1
ATOM 919 C CA . THR A 1 113 ? 12.641 20.676 -7.782 1.00 55.97 113 THR A CA 1
ATOM 920 C C . THR A 1 113 ? 14.077 20.225 -7.544 1.00 55.97 113 THR A C 1
ATOM 922 O O . THR A 1 113 ? 15.027 20.980 -7.761 1.00 55.97 113 THR A O 1
ATOM 925 N N . ALA A 1 114 ? 14.225 19.041 -6.950 1.00 53.41 114 ALA A N 1
ATOM 926 C CA . ALA A 1 114 ? 15.502 18.398 -6.747 1.00 53.41 114 ALA A CA 1
ATOM 927 C C . ALA A 1 114 ? 16.125 18.243 -8.134 1.00 53.41 114 ALA A C 1
ATOM 929 O O . ALA A 1 114 ? 15.712 17.395 -8.921 1.00 53.41 114 ALA A O 1
ATOM 930 N N . ARG A 1 115 ? 17.099 19.100 -8.449 1.00 51.78 115 ARG A N 1
ATOM 931 C CA . ARG A 1 115 ? 17.910 19.049 -9.674 1.00 51.78 115 ARG A CA 1
ATOM 932 C C . ARG A 1 115 ? 18.880 17.854 -9.656 1.00 51.78 115 ARG A C 1
ATOM 934 O O . ARG A 1 115 ? 19.970 17.952 -10.195 1.00 51.78 115 ARG A O 1
ATOM 941 N N . ASP A 1 116 ? 18.501 16.757 -9.003 1.00 53.25 116 ASP A N 1
ATOM 942 C CA . ASP A 1 116 ? 19.374 15.625 -8.677 1.00 53.25 116 ASP A CA 1
ATOM 943 C C . ASP A 1 116 ? 18.651 14.274 -8.813 1.00 53.25 116 ASP A C 1
ATOM 945 O O . ASP A 1 116 ? 18.936 13.306 -8.116 1.00 53.25 116 ASP A O 1
ATOM 949 N N . SER A 1 117 ? 17.648 14.182 -9.691 1.00 59.19 117 SER A N 1
ATOM 950 C CA . SER A 1 117 ? 17.121 12.868 -10.077 1.00 59.19 117 SER A CA 1
ATOM 951 C C . SER A 1 117 ? 17.999 12.186 -11.132 1.00 59.19 117 SER A C 1
ATOM 953 O O . SER A 1 117 ? 17.849 10.985 -11.340 1.00 59.19 117 SER A O 1
ATOM 955 N N . GLY A 1 118 ? 18.894 12.921 -11.811 1.00 61.75 118 GLY A N 1
ATOM 956 C CA . GLY A 1 118 ? 19.682 12.409 -12.941 1.00 61.75 118 GLY A CA 1
ATOM 957 C C . GLY A 1 118 ? 18.824 11.890 -14.105 1.00 61.75 118 GLY A C 1
ATOM 958 O O . GLY A 1 118 ? 19.340 11.214 -14.989 1.00 61.75 118 GLY A O 1
ATOM 959 N N . VAL A 1 119 ? 17.514 12.163 -14.089 1.00 68.25 119 VAL A N 1
ATOM 960 C CA . VAL A 1 119 ? 16.565 11.733 -15.116 1.00 68.25 119 VAL A CA 1
ATOM 961 C C . VAL A 1 119 ? 16.377 12.887 -16.089 1.00 68.25 119 VAL A C 1
ATOM 963 O O . VAL A 1 119 ? 15.761 13.896 -15.749 1.00 68.25 119 VAL A O 1
ATOM 966 N N . GLU A 1 120 ? 16.913 12.727 -17.293 1.00 75.94 120 GLU A N 1
ATOM 967 C CA . GLU A 1 120 ? 16.632 13.605 -18.424 1.00 75.94 120 GLU A CA 1
ATOM 968 C C . GLU A 1 120 ? 15.295 13.183 -19.043 1.00 75.94 120 GLU A C 1
ATOM 970 O O . GLU A 1 120 ? 15.119 12.035 -19.455 1.00 75.94 120 GLU A O 1
ATOM 975 N N . ILE A 1 121 ? 14.318 14.090 -19.036 1.00 77.00 121 ILE A N 1
ATOM 976 C CA . ILE A 1 121 ? 13.028 13.879 -19.694 1.00 77.00 121 ILE A CA 1
ATOM 977 C C . ILE A 1 121 ? 13.177 14.437 -21.104 1.00 77.00 121 ILE A C 1
ATOM 979 O O . ILE A 1 121 ? 13.279 15.650 -21.275 1.00 77.00 121 ILE A O 1
ATOM 983 N N . VAL A 1 122 ? 13.219 13.545 -22.091 1.00 81.06 122 VAL A N 1
ATOM 984 C CA . VAL A 1 122 ? 13.234 13.904 -23.511 1.00 81.06 122 VAL A CA 1
ATOM 985 C C . VAL A 1 122 ? 11.812 13.765 -24.043 1.00 81.06 122 VAL A C 1
ATOM 987 O O . VAL A 1 122 ? 11.229 12.681 -23.964 1.00 81.06 122 VAL A O 1
ATOM 990 N N . ASP A 1 123 ? 11.256 14.864 -24.549 1.00 81.25 123 ASP A N 1
ATOM 991 C CA . ASP A 1 123 ? 9.996 14.853 -25.288 1.00 81.25 123 ASP A CA 1
ATOM 992 C C . ASP A 1 123 ? 10.255 14.313 -26.702 1.00 81.25 123 ASP A C 1
ATOM 994 O O . ASP A 1 123 ? 11.192 14.743 -27.372 1.00 81.25 123 ASP A O 1
ATOM 998 N N . LEU A 1 124 ? 9.468 13.326 -27.131 1.00 77.81 124 LEU A N 1
ATOM 999 C CA . LEU A 1 124 ? 9.589 12.683 -28.445 1.00 77.81 124 LEU A CA 1
ATOM 1000 C C . LEU A 1 124 ? 8.489 13.140 -29.413 1.00 77.81 124 LEU A C 1
ATOM 1002 O O . LEU A 1 124 ? 8.258 12.476 -30.422 1.00 77.81 124 LEU A O 1
ATOM 1006 N N . THR A 1 125 ? 7.768 14.214 -29.080 1.00 75.62 125 THR A N 1
ATOM 1007 C CA . THR A 1 125 ? 6.639 14.708 -29.880 1.00 75.62 125 THR A CA 1
ATOM 1008 C C . THR A 1 125 ? 6.930 15.969 -30.696 1.00 75.62 125 THR A C 1
ATOM 1010 O O . THR A 1 125 ? 6.045 16.415 -31.422 1.00 75.62 125 THR A O 1
ATOM 1013 N N . ASP A 1 126 ? 8.169 16.467 -30.674 1.00 57.09 126 ASP A N 1
ATOM 1014 C CA . ASP A 1 126 ? 8.611 17.582 -31.514 1.00 57.09 126 ASP A CA 1
ATOM 1015 C C . ASP A 1 126 ? 9.475 17.054 -32.680 1.00 57.09 126 ASP A C 1
ATOM 1017 O O . ASP A 1 126 ? 10.631 16.670 -32.487 1.00 57.09 126 ASP A O 1
ATOM 1021 N N . GLU A 1 127 ? 8.881 16.985 -33.879 1.00 50.34 127 GLU A N 1
ATOM 1022 C CA . GLU A 1 127 ? 9.567 16.773 -35.173 1.00 50.34 127 GLU A CA 1
ATOM 1023 C C . GLU A 1 127 ? 10.255 18.049 -35.689 1.00 50.34 127 GLU A C 1
ATOM 1025 O O . GLU A 1 127 ? 9.680 19.154 -35.532 1.00 50.34 127 GLU A O 1
#

Radius of gyration: 32.76 Å; chains: 1; bounding box: 54×69×82 Å

Sequence (127 aa):
MRHPLIFAKVDYPYSNKPFISAIYKYRSRRDLQIESIISRSPSPVPLEERDPDDLSPEEARELVRRLRERQVEVKKEATHEKRSREPTAIGGDEEDVTVAFENGPPNKRSCLTARDSGVEIVDLTDE

Foldseek 3Di:
DDDDDDDDDDDDPPDPDDPDDDDDDDDDPVVCCVVVVDPDDDDPDDLVPDDPVPDDPVSVVVVVVVVVVVVVVVVVVVPPDDDDDDDDDDDDDDDDPDPDPPPDDDPDPPPPPPPPPPDDDDDPPDD

pLDDT: mean 70.58, std 16.75, range [30.64, 92.94]